Protein AF-A0A0F9AAD3-F1 (afdb_monomer)

Solvent-accessible surface area (backbone atoms only — not comparable to full-atom values): 5596 Å² total; per-residue (Å²): 131,83,74,67,66,70,57,58,72,79,52,59,56,68,69,53,50,62,71,70,73,60,74,68,44,80,54,92,57,29,38,33,18,51,42,88,91,49,99,55,92,57,65,40,20,39,36,24,70,50,71,96,60,43,38,34,36,40,32,76,40,90,92,66,57,51,66,48,43,48,64,58,51,47,30,64,75,72,64,46,56,98,77,69,86,67,86,83,90,130

Organism: NCBI:txid412755

Radius of gyration: 13.6 Å; Cα contacts (8 Å, |Δi|>4): 113; chains: 1; bounding box: 32×37×30 Å

Secondary structure (DSSP, 8-state):
----TTHHHH--HHHHHGGGT--EEEETTEEEE--SSS--SS--EEEE-SSTTTTEEEE--TTT--EEEHHHHHHHHTT--TT--S----

Sequence (90 aa):
MRTNKRLLRYINIKKFISKYSFEWKQSGNDLVMRCPFHRDRKASFALRFKGERKGNFICYSGNCGKTGDFITFISEMEGISRYDGSICTA

InterPro domains:
  IPR002694 Zinc finger, CHC2-type [PF01807] (6-81)
  IPR002694 Zinc finger, CHC2-type [SM00400] (31-90)
  IPR036977 DNA Primase, CHC2-type zinc finger [G3DSA:3.90.580.10] (2-86)

pLDDT: mean 76.41, std 15.05, range [34.44, 90.5]

Nearest PDB structures (foldseek):
  1d0q-assembly1_B  TM=8.305E-01  e=2.783E-04  Geobacillus stearothermophilus
  2au3-assembly1_A  TM=8.099E-01  e=6.768E-04  Aquifex aeolicus
  6fhm-assembly1_B  TM=4.300E-01  e=3.633E-01  Escherichia coli K-12

Foldseek 3Di:
DPPPCVVLVVDQVVVVVVVVVWDWDDDPQWIFTDDPVDDDPDRQKIAGCDDPLHQWIAGPDPVDRDTDGVVVVVCVVVVPDPPPPDDDDD

Structure (mmCIF, N/CA/C/O backbone):
data_AF-A0A0F9AAD3-F1
#
_entry.id   AF-A0A0F9AAD3-F1
#
loop_
_atom_site.group_PDB
_atom_site.id
_atom_site.type_symbol
_atom_site.label_atom_id
_atom_site.label_alt_id
_atom_site.label_comp_id
_atom_site.label_asym_id
_atom_site.label_entity_id
_atom_site.label_seq_id
_atom_site.pdbx_PDB_ins_code
_atom_site.Cartn_x
_atom_site.Cartn_y
_atom_site.Cartn_z
_atom_site.occupancy
_atom_site.B_iso_or_equiv
_atom_site.auth_seq_id
_atom_site.auth_comp_id
_atom_site.auth_asym_id
_atom_site.auth_atom_id
_atom_site.pdbx_PDB_model_num
ATOM 1 N N . MET A 1 1 ? -9.347 3.801 -20.175 1.00 38.25 1 MET A N 1
ATOM 2 C CA . MET A 1 1 ? -10.324 3.265 -19.199 1.00 38.25 1 MET A CA 1
ATOM 3 C C . MET A 1 1 ? -10.265 4.091 -17.923 1.00 38.25 1 MET A C 1
ATOM 5 O O . MET A 1 1 ? -9.198 4.204 -17.335 1.00 38.25 1 MET A O 1
ATOM 9 N N . ARG A 1 2 ? -11.373 4.726 -17.518 1.00 44.19 2 ARG A N 1
ATOM 10 C CA . ARG A 1 2 ? -11.455 5.448 -16.239 1.00 44.19 2 ARG A CA 1
ATOM 11 C C . ARG A 1 2 ? -11.478 4.411 -15.117 1.00 44.19 2 ARG A C 1
ATOM 13 O O . ARG A 1 2 ? -12.547 3.934 -14.755 1.00 44.19 2 ARG A O 1
ATOM 20 N N . THR A 1 3 ? -10.307 4.027 -14.607 1.00 50.91 3 THR A N 1
ATOM 21 C CA . THR A 1 3 ? -10.181 3.207 -13.396 1.00 50.91 3 THR A CA 1
ATOM 22 C C . THR A 1 3 ? -11.076 3.843 -12.339 1.00 50.91 3 THR A C 1
ATOM 24 O O . THR A 1 3 ? -10.935 5.034 -12.054 1.00 50.91 3 THR A O 1
ATOM 27 N N . ASN A 1 4 ? -12.086 3.110 -11.874 1.00 56.06 4 ASN A N 1
ATOM 28 C CA . ASN A 1 4 ? -13.263 3.684 -11.231 1.00 56.06 4 ASN A CA 1
ATOM 29 C C . ASN A 1 4 ? -12.900 4.198 -9.821 1.00 56.06 4 ASN A C 1
ATOM 31 O O . ASN A 1 4 ? -13.162 3.547 -8.812 1.00 56.06 4 ASN A O 1
ATOM 35 N N . LYS A 1 5 ? -12.264 5.381 -9.746 1.00 58.97 5 LYS A N 1
ATOM 36 C CA . LYS A 1 5 ? -11.784 6.053 -8.519 1.00 58.97 5 LYS A CA 1
ATOM 37 C C . LYS A 1 5 ? -12.873 6.194 -7.449 1.00 58.97 5 LYS A C 1
ATOM 39 O O . LYS A 1 5 ? -12.559 6.359 -6.275 1.00 58.97 5 LYS A O 1
ATOM 44 N N . ARG A 1 6 ? -14.150 6.083 -7.834 1.00 63.47 6 ARG A N 1
ATOM 45 C CA . ARG A 1 6 ? -15.301 6.050 -6.923 1.00 63.47 6 ARG A CA 1
ATOM 46 C C . ARG A 1 6 ? -15.223 4.908 -5.905 1.00 63.47 6 ARG A C 1
ATOM 48 O O . ARG A 1 6 ? -15.585 5.128 -4.756 1.00 63.47 6 ARG A O 1
ATOM 55 N N . LEU A 1 7 ? -14.693 3.738 -6.269 1.00 66.50 7 LEU A N 1
ATOM 56 C CA . LEU A 1 7 ? -14.596 2.591 -5.353 1.00 66.50 7 LEU A CA 1
ATOM 57 C C . LEU A 1 7 ? -13.621 2.852 -4.197 1.00 66.50 7 LEU A C 1
ATOM 59 O O . LEU A 1 7 ? -13.872 2.458 -3.059 1.00 66.50 7 LEU A O 1
ATOM 63 N N . LEU A 1 8 ? -12.559 3.622 -4.450 1.00 67.69 8 LEU A N 1
ATOM 64 C CA . LEU A 1 8 ? -11.581 3.990 -3.425 1.00 67.69 8 LEU A CA 1
ATOM 65 C C . LEU A 1 8 ? -12.180 4.871 -2.322 1.00 67.69 8 LEU A C 1
ATOM 67 O O . LEU A 1 8 ? -11.612 4.927 -1.233 1.00 67.69 8 LEU A O 1
ATOM 71 N N . ARG A 1 9 ? -13.330 5.533 -2.538 1.00 67.06 9 ARG A N 1
ATOM 72 C CA . ARG A 1 9 ? -14.023 6.260 -1.458 1.00 67.06 9 ARG A CA 1
ATOM 73 C C . ARG A 1 9 ? -14.510 5.315 -0.365 1.00 67.06 9 ARG A C 1
ATOM 75 O O . ARG A 1 9 ? -14.254 5.595 0.802 1.00 67.06 9 ARG A O 1
ATOM 82 N N . TYR A 1 10 ? -15.125 4.199 -0.746 1.00 69.94 10 TYR A N 1
ATOM 83 C CA . TYR A 1 10 ? -15.763 3.256 0.178 1.00 69.94 10 TYR A CA 1
ATOM 84 C C . TY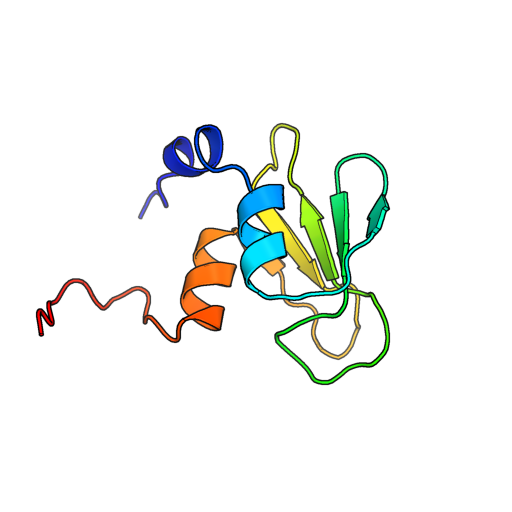R A 1 10 ? -14.789 2.229 0.763 1.00 69.94 10 TYR A C 1
ATOM 86 O O . TYR A 1 10 ? -15.048 1.652 1.816 1.00 69.94 10 TYR A O 1
ATOM 94 N N . ILE A 1 11 ? -13.635 2.027 0.123 1.00 77.12 11 ILE A N 1
ATOM 95 C CA . ILE A 1 11 ? -12.617 1.103 0.621 1.00 77.12 11 ILE A CA 1
ATOM 96 C C . ILE A 1 11 ? -11.855 1.725 1.797 1.00 77.12 11 ILE A C 1
ATOM 98 O O . ILE A 1 11 ? -11.279 2.820 1.711 1.00 77.12 11 ILE A O 1
ATOM 102 N N . ASN A 1 12 ? -11.810 0.984 2.905 1.00 82.75 12 ASN A N 1
ATOM 103 C CA . ASN A 1 12 ? -10.960 1.299 4.044 1.00 82.75 12 ASN A CA 1
ATOM 104 C C . ASN A 1 12 ? -9.567 0.684 3.836 1.00 82.75 12 ASN A C 1
ATOM 106 O O . ASN A 1 12 ? -9.324 -0.480 4.150 1.00 82.75 12 ASN A O 1
ATOM 110 N N . ILE A 1 13 ? -8.659 1.495 3.290 1.00 82.94 13 ILE A N 1
ATOM 111 C CA . ILE A 1 13 ? -7.290 1.097 2.933 1.00 82.94 13 ILE A CA 1
ATOM 112 C C . ILE A 1 13 ? -6.514 0.551 4.142 1.00 82.94 13 ILE A C 1
ATOM 114 O O . ILE A 1 13 ? -5.812 -0.444 4.005 1.00 82.94 13 ILE A O 1
ATOM 118 N N . LYS A 1 14 ? -6.681 1.139 5.336 1.00 84.31 14 LYS A N 1
ATOM 119 C CA . LYS A 1 14 ? -6.025 0.650 6.562 1.00 84.31 14 LYS A CA 1
ATOM 120 C C . LYS A 1 14 ? -6.442 -0.784 6.879 1.00 84.31 14 LYS A C 1
ATOM 122 O O . LYS A 1 14 ? -5.590 -1.647 7.042 1.00 84.31 14 LYS A O 1
ATOM 127 N N . LYS A 1 15 ? -7.757 -1.040 6.891 1.00 85.38 15 LYS A N 1
ATOM 128 C CA . LYS A 1 15 ? -8.315 -2.378 7.142 1.00 85.38 15 LYS A CA 1
ATOM 129 C C . LYS A 1 15 ? -7.827 -3.395 6.110 1.00 85.38 15 LYS A C 1
ATOM 131 O O . LYS A 1 15 ? -7.626 -4.552 6.452 1.00 85.38 15 LYS A O 1
ATOM 136 N N . PHE A 1 16 ? -7.640 -2.965 4.863 1.00 83.75 16 PHE A N 1
ATOM 137 C CA . PHE A 1 16 ? -7.115 -3.820 3.805 1.00 83.75 16 PHE A CA 1
ATOM 138 C C . PHE A 1 16 ? -5.641 -4.168 4.026 1.00 83.75 16 PHE A C 1
ATOM 140 O O . PHE A 1 16 ? -5.316 -5.346 4.042 1.00 83.75 16 PHE A O 1
ATOM 147 N N . ILE A 1 17 ? -4.767 -3.186 4.277 1.00 82.50 17 ILE A N 1
ATOM 148 C CA . ILE A 1 17 ? -3.340 -3.451 4.539 1.00 82.50 17 ILE A CA 1
ATOM 149 C C . ILE A 1 17 ? -3.163 -4.363 5.756 1.00 82.50 17 ILE A C 1
ATOM 151 O O . ILE A 1 17 ? -2.332 -5.265 5.722 1.00 82.50 17 ILE A O 1
ATOM 155 N N . SER A 1 18 ? -3.980 -4.185 6.800 1.00 83.06 18 SER A N 1
ATOM 156 C CA . SER A 1 18 ? -3.973 -5.067 7.971 1.00 83.06 18 SER A CA 1
ATOM 157 C C . SER A 1 18 ? -4.228 -6.544 7.639 1.00 83.06 18 SER A C 1
ATOM 159 O O . SER A 1 18 ? -3.811 -7.391 8.418 1.00 83.06 18 SER A O 1
ATOM 161 N N . LYS A 1 19 ? -4.870 -6.878 6.506 1.00 83.94 19 LYS A N 1
ATOM 162 C CA . LYS A 1 19 ? -5.055 -8.276 6.073 1.00 83.94 19 LYS A CA 1
ATOM 163 C C . LYS A 1 19 ? -3.778 -8.924 5.542 1.00 83.94 19 LYS A C 1
ATOM 165 O O . LYS A 1 19 ? -3.633 -10.131 5.660 1.00 83.94 19 LYS A O 1
ATOM 170 N N . TYR A 1 20 ? -2.873 -8.142 4.960 1.00 78.12 20 TYR A N 1
ATOM 171 C CA . TYR A 1 20 ? -1.650 -8.661 4.341 1.00 78.12 20 TYR A CA 1
ATOM 172 C C . TYR A 1 20 ? -0.489 -8.803 5.337 1.00 78.12 20 TYR A C 1
ATOM 174 O O . TYR A 1 20 ? 0.650 -9.004 4.928 1.00 78.12 20 TYR A O 1
ATOM 182 N N . SER A 1 21 ? -0.757 -8.675 6.643 1.00 74.00 21 SER A N 1
ATOM 183 C CA . SER A 1 21 ? 0.237 -8.817 7.720 1.00 74.00 21 SER A CA 1
ATOM 184 C C . SER A 1 21 ? 1.493 -7.952 7.542 1.00 74.00 21 SER A C 1
ATOM 186 O O . SER A 1 21 ? 2.571 -8.294 8.026 1.00 74.00 21 SER A O 1
ATOM 188 N N . PHE A 1 22 ? 1.373 -6.813 6.851 1.00 81.06 22 PHE A N 1
ATOM 189 C CA . PHE A 1 22 ? 2.491 -5.896 6.663 1.00 81.06 22 PHE A CA 1
ATOM 190 C C . PHE A 1 22 ? 2.710 -5.035 7.902 1.00 81.06 22 PHE A C 1
ATOM 192 O O . PHE A 1 22 ? 1.774 -4.448 8.444 1.00 81.06 22 PHE A O 1
ATOM 199 N N . GLU A 1 23 ? 3.971 -4.888 8.303 1.00 83.69 23 GLU A N 1
ATOM 200 C CA . GLU A 1 23 ? 4.364 -3.860 9.260 1.00 83.69 23 GLU A CA 1
ATOM 201 C C . GLU A 1 23 ? 4.270 -2.486 8.583 1.00 83.69 23 GLU A C 1
ATOM 203 O O . GLU A 1 23 ? 5.029 -2.174 7.658 1.00 83.69 23 GLU A O 1
ATOM 208 N N . TRP A 1 24 ? 3.337 -1.655 9.043 1.00 88.06 24 TRP A N 1
ATOM 209 C CA . TRP A 1 24 ? 3.148 -0.295 8.548 1.00 88.06 24 TRP A CA 1
ATOM 210 C C . TRP A 1 24 ? 3.159 0.719 9.688 1.00 88.06 24 TRP A C 1
ATOM 212 O O . TRP A 1 24 ? 2.745 0.447 10.813 1.00 88.06 24 TRP A O 1
ATOM 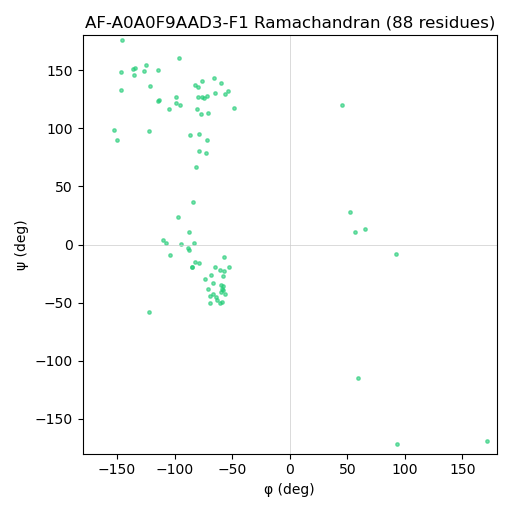222 N N . LYS A 1 25 ? 3.624 1.927 9.375 1.00 88.75 25 LYS A N 1
ATOM 223 C CA . LYS A 1 25 ? 3.589 3.097 10.251 1.00 88.75 25 LYS A CA 1
ATOM 224 C C . LYS A 1 25 ? 2.821 4.207 9.558 1.00 88.75 25 LYS A C 1
ATOM 226 O O . LYS A 1 25 ? 3.011 4.461 8.372 1.00 88.75 25 LYS A O 1
ATOM 231 N N . GLN A 1 26 ? 1.948 4.887 10.288 1.00 89.38 26 GLN A N 1
ATOM 232 C CA . GLN A 1 26 ? 1.278 6.065 9.754 1.00 89.38 26 GLN A CA 1
ATOM 233 C C . GLN A 1 26 ? 2.215 7.276 9.840 1.00 89.38 26 GLN A C 1
ATOM 235 O O . GLN A 1 26 ? 2.717 7.591 10.914 1.00 89.38 26 GLN A O 1
ATOM 240 N N . SER A 1 27 ? 2.407 7.966 8.718 1.00 88.56 27 SER A N 1
ATOM 241 C CA . SER A 1 27 ? 3.132 9.232 8.624 1.00 88.56 27 SER A CA 1
ATOM 242 C C . SER A 1 27 ? 2.199 10.290 8.031 1.00 88.56 27 SER A C 1
ATOM 244 O O . SER A 1 27 ? 1.956 10.335 6.824 1.00 88.56 27 SER A O 1
ATOM 246 N N . GLY A 1 28 ? 1.584 11.101 8.895 1.00 88.12 28 GLY A N 1
ATOM 247 C CA . GLY A 1 28 ? 0.567 12.076 8.491 1.00 88.12 28 GLY A CA 1
ATOM 248 C C . GLY A 1 28 ? -0.641 11.421 7.805 1.00 88.12 28 GLY A C 1
ATOM 249 O O . GLY A 1 28 ? -1.390 10.662 8.431 1.00 88.12 28 GLY A O 1
ATOM 250 N N . ASN A 1 29 ? -0.827 11.726 6.517 1.00 87.69 29 ASN A N 1
ATOM 251 C CA . ASN A 1 29 ? -1.901 11.190 5.666 1.00 87.69 29 ASN A CA 1
ATOM 252 C C . ASN A 1 29 ? -1.488 9.953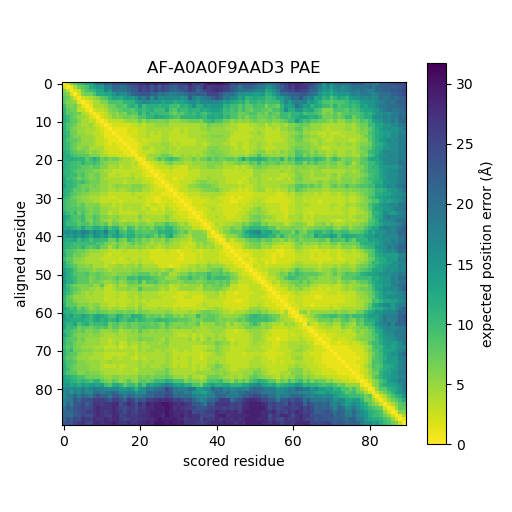 4.847 1.00 87.69 29 ASN A C 1
ATOM 254 O O . ASN A 1 29 ? -2.316 9.394 4.118 1.00 87.69 29 ASN A O 1
ATOM 258 N N . ASP A 1 30 ? -0.240 9.515 5.002 1.00 89.75 30 ASP A N 1
ATOM 259 C CA . ASP A 1 30 ? 0.348 8.411 4.260 1.00 89.75 30 ASP A CA 1
ATOM 260 C C . ASP A 1 30 ? 0.665 7.246 5.215 1.00 89.75 30 ASP A C 1
ATOM 262 O O . ASP A 1 30 ? 0.901 7.417 6.413 1.00 89.75 30 ASP A O 1
ATOM 266 N N . LEU A 1 31 ? 0.621 6.027 4.691 1.00 89.94 31 LEU A N 1
ATOM 267 C CA . LEU A 1 31 ? 1.024 4.800 5.369 1.00 89.94 31 LEU A CA 1
ATOM 268 C C . LEU A 1 31 ? 2.360 4.379 4.787 1.00 89.94 31 LEU A C 1
ATOM 270 O O . LEU A 1 31 ? 2.447 4.086 3.597 1.00 89.94 31 LEU A O 1
ATOM 274 N N . VAL A 1 32 ? 3.387 4.368 5.624 1.00 90.31 32 VAL A N 1
ATOM 275 C CA . VAL A 1 32 ? 4.737 3.975 5.246 1.00 90.31 32 VAL A CA 1
ATOM 276 C C . VAL A 1 32 ? 4.970 2.532 5.671 1.00 90.31 32 VAL A C 1
ATOM 278 O O . VAL A 1 32 ? 4.770 2.180 6.832 1.00 90.31 32 VAL A O 1
ATOM 281 N N . MET A 1 33 ? 5.394 1.691 4.738 1.00 89.94 33 MET A N 1
ATOM 282 C CA . MET A 1 33 ? 5.681 0.278 4.973 1.00 89.94 33 MET A CA 1
ATOM 283 C C . MET A 1 33 ? 6.851 -0.206 4.119 1.00 89.94 33 MET A C 1
ATOM 285 O O . MET A 1 33 ? 7.415 0.540 3.311 1.00 89.94 33 MET A O 1
ATOM 289 N N . ARG A 1 34 ? 7.248 -1.465 4.319 1.00 88.75 34 ARG A N 1
ATOM 290 C CA . ARG A 1 34 ? 8.166 -2.141 3.395 1.00 88.75 34 ARG A CA 1
ATOM 291 C C . ARG A 1 34 ? 7.472 -2.324 2.049 1.00 88.75 34 ARG A C 1
ATOM 293 O O . ARG A 1 34 ? 6.266 -2.545 1.988 1.00 88.75 34 ARG A O 1
ATOM 300 N N . CYS A 1 35 ? 8.232 -2.190 0.969 1.00 86.31 35 CYS A N 1
ATOM 301 C CA . CYS A 1 35 ? 7.681 -2.389 -0.362 1.00 86.31 35 CYS A CA 1
ATOM 302 C C . CYS A 1 35 ? 7.421 -3.885 -0.585 1.00 86.31 35 CYS A C 1
ATOM 304 O O . CYS A 1 35 ? 8.345 -4.671 -0.396 1.00 86.31 35 CYS A O 1
ATOM 306 N N . PRO A 1 36 ? 6.212 -4.295 -0.999 1.00 81.56 36 PRO A N 1
ATOM 307 C CA . PRO A 1 36 ? 5.958 -5.694 -1.335 1.00 81.56 36 PRO A CA 1
ATOM 308 C C . PRO A 1 36 ? 6.473 -6.069 -2.731 1.00 81.56 36 PRO A C 1
ATOM 310 O O . PRO A 1 36 ? 6.629 -7.247 -3.032 1.00 81.56 36 PRO A O 1
ATOM 313 N N . PHE A 1 37 ? 6.767 -5.081 -3.582 1.00 81.75 37 PHE A N 1
ATOM 314 C CA . PHE A 1 37 ? 7.179 -5.304 -4.972 1.00 81.75 37 PHE A CA 1
ATOM 315 C C . PHE A 1 37 ? 8.658 -5.636 -5.142 1.00 81.75 37 PHE A C 1
ATOM 317 O O . PHE A 1 37 ? 9.069 -6.089 -6.207 1.00 81.75 37 PHE A O 1
ATOM 324 N N . HIS A 1 38 ? 9.474 -5.396 -4.119 1.00 80.56 38 HIS A N 1
ATOM 325 C CA . HIS A 1 38 ? 10.886 -5.741 -4.136 1.00 80.56 38 HIS A CA 1
ATOM 326 C C . HIS A 1 38 ? 11.339 -6.134 -2.735 1.00 80.56 38 HIS A C 1
ATOM 328 O O . HIS A 1 38 ? 10.827 -5.640 -1.733 1.00 80.56 38 HIS A O 1
ATOM 334 N N . ARG A 1 39 ? 12.312 -7.041 -2.649 1.00 71.19 39 ARG A N 1
ATOM 335 C CA . ARG A 1 39 ? 12.826 -7.517 -1.362 1.00 71.19 39 ARG A CA 1
ATOM 336 C C . ARG A 1 39 ? 13.783 -6.488 -0.772 1.00 71.19 39 ARG A C 1
ATOM 338 O O . ARG A 1 39 ? 14.970 -6.490 -1.081 1.00 71.19 39 ARG A O 1
ATOM 345 N N . ASP A 1 40 ? 13.260 -5.624 0.089 1.00 76.12 40 ASP A N 1
ATOM 346 C CA . ASP A 1 40 ? 14.036 -4.625 0.822 1.00 76.12 40 ASP A CA 1
ATOM 347 C C . ASP A 1 40 ? 13.622 -4.590 2.292 1.00 76.12 40 ASP A C 1
ATOM 349 O O . ASP A 1 40 ? 12.470 -4.827 2.659 1.00 76.12 40 ASP A O 1
ATOM 353 N N . ARG A 1 41 ? 14.598 -4.316 3.156 1.00 73.38 41 ARG A N 1
ATOM 354 C CA . ARG A 1 41 ? 14.387 -4.229 4.605 1.00 73.38 41 ARG A CA 1
ATOM 355 C C . ARG A 1 41 ? 13.903 -2.837 5.014 1.00 73.38 41 ARG A C 1
ATOM 357 O O . ARG A 1 41 ? 13.344 -2.690 6.103 1.00 73.38 41 ARG A O 1
ATOM 364 N N . LYS A 1 42 ? 14.102 -1.824 4.160 1.00 81.50 42 LYS A N 1
ATOM 365 C CA . LYS A 1 42 ? 13.721 -0.433 4.431 1.00 81.50 42 LYS A CA 1
ATOM 366 C C . LYS A 1 42 ? 12.239 -0.177 4.143 1.00 81.50 42 LYS A C 1
ATOM 368 O O . LYS A 1 42 ? 11.681 -0.608 3.135 1.00 81.50 42 LYS A O 1
ATOM 373 N N . ALA A 1 43 ? 11.599 0.569 5.042 1.00 82.75 43 ALA A N 1
ATOM 374 C CA . ALA A 1 43 ? 10.231 1.043 4.864 1.00 82.75 43 ALA A CA 1
ATOM 375 C C . ALA A 1 43 ? 10.217 2.257 3.917 1.00 82.75 43 ALA A C 1
ATOM 377 O O . ALA A 1 43 ? 10.219 3.403 4.357 1.00 82.75 43 ALA A O 1
ATOM 378 N N . SER A 1 44 ? 10.279 1.994 2.611 1.00 85.44 44 SER A N 1
ATOM 379 C CA . SER A 1 44 ? 10.351 3.024 1.562 1.00 85.44 44 SER A CA 1
ATO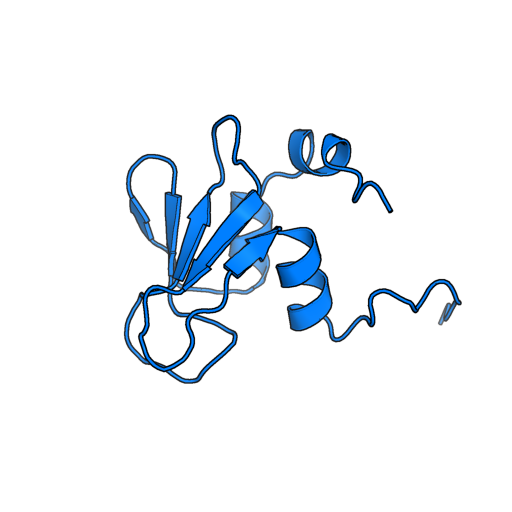M 380 C C . SER A 1 44 ? 9.076 3.135 0.724 1.00 85.44 44 SER A C 1
ATOM 382 O O . SER A 1 44 ? 9.046 3.892 -0.243 1.00 85.44 44 SER A O 1
ATOM 384 N N . PHE A 1 45 ? 8.028 2.385 1.060 1.00 90.44 45 PHE A N 1
ATOM 385 C CA . PHE A 1 45 ? 6.752 2.411 0.354 1.00 90.44 45 PHE A CA 1
ATOM 386 C C . PHE A 1 45 ? 5.754 3.297 1.088 1.00 90.44 45 PHE A C 1
ATOM 388 O O . PHE A 1 45 ? 5.454 3.030 2.246 1.00 90.44 45 PHE A O 1
ATOM 395 N N . ALA A 1 46 ? 5.223 4.320 0.424 1.00 90.50 46 ALA A N 1
ATOM 396 C CA . ALA A 1 46 ? 4.205 5.209 0.966 1.00 90.50 46 ALA A CA 1
ATOM 397 C C . ALA A 1 46 ? 2.884 5.048 0.206 1.00 90.50 46 ALA A C 1
ATOM 399 O O . ALA A 1 46 ? 2.824 5.237 -1.010 1.00 90.50 46 ALA A O 1
ATOM 400 N N . LEU A 1 47 ? 1.811 4.741 0.934 1.00 90.12 47 LEU A N 1
ATOM 401 C CA . LEU A 1 47 ? 0.449 4.648 0.418 1.00 90.12 47 LEU A CA 1
ATOM 402 C C . LEU A 1 47 ? -0.434 5.732 1.027 1.00 90.12 47 LEU A C 1
ATOM 404 O O . LEU A 1 47 ? -0.630 5.791 2.240 1.00 90.12 47 LEU A O 1
ATOM 408 N N . ARG A 1 48 ? -1.055 6.548 0.182 1.00 89.88 48 ARG A N 1
ATOM 409 C CA . ARG A 1 48 ? -1.963 7.606 0.622 1.00 89.88 48 ARG A CA 1
ATOM 410 C C . ARG A 1 48 ? -3.328 7.025 0.937 1.00 89.88 48 ARG A C 1
ATOM 412 O O . ARG A 1 48 ? -4.019 6.535 0.045 1.00 89.88 48 ARG A O 1
ATOM 419 N N . PHE A 1 49 ? -3.768 7.105 2.188 1.00 86.56 49 PHE A N 1
ATOM 420 C CA . PHE A 1 49 ? -5.080 6.574 2.589 1.00 86.56 49 PHE A CA 1
ATOM 421 C C . PHE A 1 49 ? -6.143 7.663 2.797 1.00 86.56 49 PHE A C 1
ATOM 423 O O . PHE A 1 49 ? -7.325 7.342 2.951 1.00 86.56 49 PHE A O 1
ATOM 430 N N . LYS A 1 50 ? -5.741 8.941 2.787 1.00 82.69 50 LYS A N 1
ATOM 431 C CA . LYS A 1 50 ? -6.598 10.106 3.046 1.00 82.69 50 LYS A CA 1
ATOM 432 C C . LYS A 1 50 ? -6.316 11.232 2.036 1.00 82.69 50 LYS A C 1
ATOM 434 O O . LYS A 1 50 ? -5.200 11.356 1.542 1.00 82.69 50 LYS A O 1
ATOM 439 N N . GLY A 1 51 ? -7.326 12.056 1.746 1.00 81.19 51 GLY A N 1
ATOM 440 C CA . GLY A 1 51 ? -7.226 13.219 0.850 1.00 81.19 51 GLY A CA 1
ATOM 441 C C . GLY A 1 51 ? -7.609 12.938 -0.608 1.00 81.19 51 GLY A C 1
ATOM 442 O O . GLY A 1 51 ? -8.117 11.869 -0.940 1.00 81.19 51 GLY 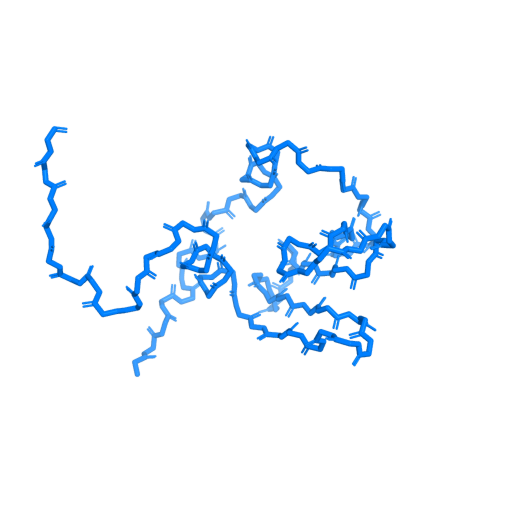A O 1
ATOM 443 N N . GLU A 1 52 ? -7.367 13.909 -1.490 1.00 77.06 52 GLU A N 1
ATOM 444 C CA . GLU A 1 52 ? -7.755 13.848 -2.913 1.00 77.06 52 GLU A CA 1
ATOM 445 C C . GLU A 1 52 ? -6.974 12.800 -3.715 1.00 77.06 52 GLU A C 1
ATOM 447 O O . GLU A 1 52 ? -7.468 12.253 -4.698 1.00 77.06 52 GLU A O 1
ATOM 452 N N . ARG A 1 53 ? -5.758 12.481 -3.260 1.00 78.38 53 ARG A N 1
ATOM 453 C CA . ARG A 1 53 ? -4.887 11.442 -3.832 1.00 78.38 53 ARG A CA 1
ATOM 454 C C . ARG A 1 53 ? -5.002 10.111 -3.079 1.00 78.38 53 ARG A C 1
ATOM 456 O O . ARG A 1 53 ? -4.057 9.327 -3.073 1.00 78.38 53 ARG A O 1
ATOM 463 N N . LYS A 1 54 ? -6.130 9.873 -2.393 1.00 84.12 54 LYS A N 1
ATOM 464 C CA . LYS A 1 54 ? -6.402 8.608 -1.700 1.00 84.12 54 LYS A CA 1
ATOM 465 C C . LYS A 1 54 ? -6.303 7.444 -2.686 1.00 84.12 54 LYS A C 1
ATOM 467 O O . LYS A 1 54 ? -6.964 7.431 -3.720 1.00 84.12 54 LYS A O 1
ATOM 472 N N . GLY A 1 55 ? -5.532 6.442 -2.292 1.00 83.44 55 GLY A N 1
ATOM 473 C CA . GLY A 1 55 ? -5.240 5.254 -3.070 1.00 83.44 55 GLY A CA 1
ATOM 474 C C . GLY A 1 55 ? -3.973 5.372 -3.908 1.00 83.44 55 GLY A C 1
ATOM 475 O O . GLY A 1 55 ? -3.537 4.363 -4.432 1.00 83.44 55 GLY A O 1
ATOM 476 N N . ASN A 1 56 ? -3.325 6.527 -4.017 1.00 88.75 56 ASN A N 1
ATOM 477 C CA . ASN A 1 56 ? -2.050 6.594 -4.723 1.00 88.75 56 ASN A CA 1
ATOM 478 C C . ASN A 1 56 ? -0.929 6.018 -3.853 1.00 88.75 56 ASN A C 1
ATOM 480 O O . ASN A 1 56 ? -0.877 6.285 -2.650 1.00 88.75 56 ASN A O 1
ATOM 484 N N . PHE A 1 57 ? -0.011 5.279 -4.466 1.00 90.38 57 PHE A N 1
ATOM 485 C CA . PHE A 1 57 ? 1.190 4.776 -3.816 1.00 90.38 57 PHE A CA 1
ATOM 486 C C . PHE A 1 57 ? 2.456 5.182 -4.562 1.00 90.38 57 PHE A C 1
ATOM 488 O O . PHE A 1 57 ? 2.446 5.407 -5.775 1.00 90.38 57 PHE A O 1
ATOM 495 N N . ILE A 1 58 ? 3.551 5.245 -3.815 1.00 89.88 58 ILE A N 1
ATOM 496 C CA . ILE A 1 58 ? 4.891 5.505 -4.325 1.00 89.88 58 ILE A CA 1
ATOM 497 C C . ILE A 1 58 ? 5.916 4.737 -3.497 1.00 89.88 58 ILE A C 1
ATOM 499 O O . ILE A 1 58 ? 5.893 4.762 -2.268 1.00 89.88 58 ILE A O 1
ATOM 503 N N . CYS A 1 59 ? 6.838 4.062 -4.173 1.00 90.50 59 CYS A N 1
ATOM 504 C CA . CYS A 1 59 ? 8.060 3.567 -3.568 1.00 90.50 59 CYS A CA 1
ATOM 505 C C . CYS A 1 59 ? 9.186 4.580 -3.793 1.00 90.50 59 CYS A C 1
ATOM 507 O O . CYS A 1 59 ? 9.553 4.859 -4.930 1.00 90.50 59 CYS A O 1
ATOM 509 N N . TYR A 1 60 ? 9.761 5.094 -2.709 1.00 87.25 60 TYR A N 1
ATOM 510 C CA . TYR A 1 60 ? 10.892 6.027 -2.736 1.00 87.25 60 TYR A CA 1
ATOM 511 C C . TYR A 1 60 ? 12.255 5.334 -2.881 1.00 87.25 60 TYR A C 1
ATOM 513 O O . TYR A 1 60 ? 13.289 5.996 -2.856 1.00 87.25 60 TYR A O 1
ATOM 521 N N . SER A 1 61 ? 12.288 4.004 -2.997 1.00 83.00 61 SER A N 1
ATOM 522 C CA . SER A 1 61 ? 13.543 3.279 -3.209 1.00 83.00 61 SER A CA 1
ATOM 523 C C . SER A 1 61 ? 14.012 3.461 -4.653 1.00 83.00 61 SER A C 1
ATOM 525 O O . SER A 1 61 ? 13.258 3.162 -5.581 1.00 83.00 61 SER A O 1
ATOM 527 N N . GLY A 1 62 ? 15.256 3.912 -4.846 1.00 77.44 62 GLY A N 1
ATOM 528 C CA . GLY A 1 62 ? 15.847 4.151 -6.172 1.00 77.44 62 GLY A CA 1
ATOM 529 C C . GLY A 1 62 ? 15.936 2.900 -7.055 1.00 77.44 62 GLY A C 1
ATOM 530 O O . GLY A 1 62 ? 15.931 3.017 -8.273 1.00 77.44 62 GLY A O 1
ATOM 531 N N . ASN A 1 63 ? 15.918 1.707 -6.452 1.00 76.94 63 ASN A N 1
ATOM 532 C CA . ASN A 1 63 ? 15.926 0.431 -7.176 1.00 76.94 63 ASN A CA 1
ATOM 533 C C . ASN A 1 63 ? 14.521 -0.068 -7.560 1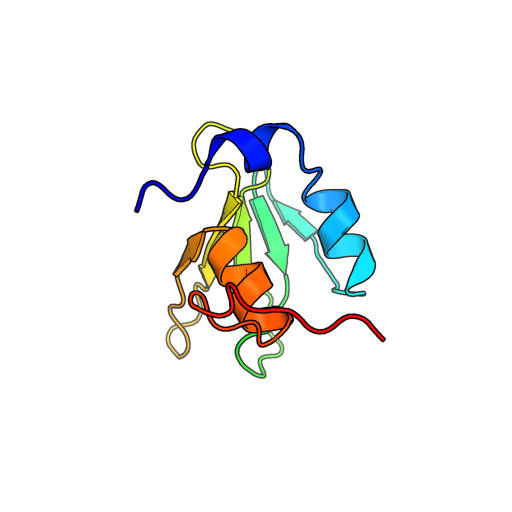.00 76.94 63 ASN A C 1
ATOM 535 O O . ASN A 1 63 ? 14.403 -1.103 -8.209 1.00 76.94 63 ASN A O 1
ATOM 539 N N . CYS A 1 64 ? 13.456 0.614 -7.129 1.00 82.56 64 CYS A N 1
ATOM 540 C CA . CYS A 1 64 ? 12.077 0.213 -7.407 1.00 82.56 64 CYS A CA 1
ATOM 541 C C . CYS A 1 64 ? 11.312 1.313 -8.139 1.00 82.56 64 CYS A C 1
ATOM 543 O O . CYS A 1 64 ? 10.772 1.068 -9.213 1.00 82.56 64 CYS A O 1
ATOM 545 N N . GLY A 1 65 ? 11.224 2.511 -7.550 1.00 82.62 65 GLY A N 1
ATOM 546 C CA . GLY A 1 65 ? 10.533 3.660 -8.142 1.00 82.62 65 GLY A CA 1
ATOM 547 C C . GLY A 1 65 ? 9.061 3.427 -8.510 1.00 82.62 65 GLY A C 1
ATOM 548 O O . GLY A 1 65 ? 8.476 4.257 -9.204 1.00 82.62 65 GLY A O 1
ATOM 549 N N . LYS A 1 66 ? 8.440 2.312 -8.089 1.00 86.31 66 LYS A N 1
ATOM 550 C CA . LYS A 1 66 ? 7.070 1.979 -8.488 1.00 86.31 66 LYS A CA 1
ATOM 551 C C . LYS A 1 66 ? 6.089 3.005 -7.946 1.00 86.31 66 LYS A C 1
ATOM 553 O O . LYS A 1 66 ? 6.064 3.294 -6.749 1.00 86.31 66 LYS A O 1
ATOM 558 N N . THR A 1 67 ? 5.230 3.498 -8.827 1.00 89.19 67 THR A N 1
ATOM 559 C CA . THR A 1 67 ? 4.143 4.411 -8.482 1.00 89.19 67 THR A CA 1
ATOM 560 C C . THR A 1 67 ? 2.861 3.956 -9.161 1.00 89.19 67 THR A C 1
ATOM 562 O O . THR A 1 67 ? 2.895 3.313 -10.210 1.00 89.19 67 THR A O 1
ATOM 565 N N . GLY A 1 68 ? 1.717 4.261 -8.559 1.00 87.56 68 GLY A N 1
ATOM 566 C CA . GLY A 1 68 ? 0.434 3.891 -9.141 1.00 87.56 68 GLY A CA 1
ATOM 567 C C . GLY A 1 68 ? -0.742 4.141 -8.215 1.00 87.56 68 GLY A C 1
ATOM 568 O O . GLY A 1 68 ? -0.617 4.782 -7.173 1.00 87.56 68 GLY A O 1
ATOM 569 N N . ASP A 1 69 ? -1.899 3.621 -8.609 1.00 86.75 69 ASP A N 1
ATOM 570 C CA . ASP A 1 69 ? -3.111 3.619 -7.795 1.00 86.75 69 ASP A CA 1
ATOM 571 C C . ASP A 1 69 ? -3.262 2.294 -7.039 1.00 86.75 69 ASP A C 1
ATOM 573 O O . ASP A 1 69 ? -2.764 1.250 -7.454 1.00 86.75 69 A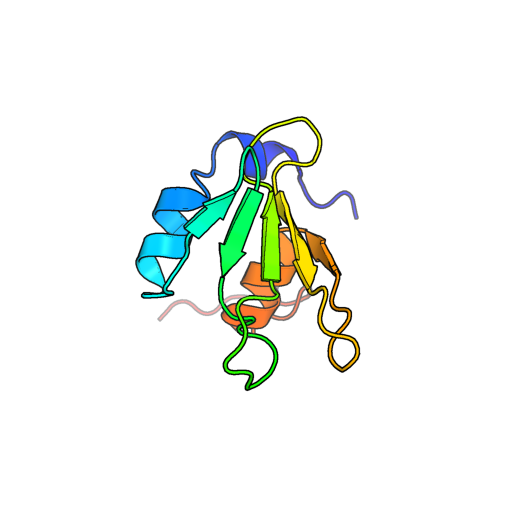SP A O 1
ATOM 577 N N . PHE A 1 70 ? -4.065 2.302 -5.984 1.00 84.06 70 PHE A N 1
ATOM 578 C CA . PHE A 1 70 ? -4.336 1.164 -5.110 1.00 84.06 70 PHE A CA 1
ATOM 579 C C . PHE A 1 70 ? -4.900 -0.038 -5.871 1.00 84.06 70 PHE A C 1
ATOM 581 O O . PHE A 1 70 ? -4.687 -1.176 -5.484 1.00 84.06 70 PHE A O 1
ATOM 588 N N . ILE A 1 71 ? -5.575 0.206 -6.994 1.00 80.75 71 ILE A N 1
ATOM 589 C CA . ILE A 1 71 ? -6.055 -0.854 -7.885 1.00 80.75 71 ILE A CA 1
ATOM 590 C C . ILE A 1 71 ? -4.880 -1.549 -8.577 1.00 80.75 71 ILE A C 1
ATOM 592 O O . ILE A 1 71 ? -4.843 -2.769 -8.597 1.00 80.75 71 ILE A O 1
ATOM 596 N N . THR A 1 72 ? -3.892 -0.797 -9.081 1.00 83.31 72 THR A N 1
ATOM 597 C CA . THR A 1 72 ? -2.655 -1.387 -9.622 1.00 83.31 72 THR A CA 1
ATOM 598 C C . THR A 1 72 ? -1.932 -2.188 -8.542 1.00 83.31 72 THR A C 1
ATOM 600 O O . THR A 1 72 ? -1.456 -3.280 -8.821 1.00 83.31 72 THR A O 1
ATOM 603 N N . PHE A 1 73 ? -1.895 -1.671 -7.309 1.00 84.50 73 PHE A N 1
ATOM 604 C CA . PHE A 1 73 ? -1.300 -2.379 -6.177 1.00 84.50 73 PHE A CA 1
ATOM 605 C C . PHE A 1 73 ? -1.974 -3.731 -5.934 1.00 84.50 73 PHE A C 1
ATOM 607 O O . PHE A 1 73 ? -1.284 -4.737 -5.837 1.00 84.50 73 PHE A O 1
ATOM 614 N N . ILE A 1 74 ? -3.310 -3.762 -5.878 1.00 81.94 74 ILE A N 1
ATOM 615 C CA . ILE A 1 74 ? -4.073 -5.002 -5.682 1.00 81.94 74 ILE A CA 1
ATOM 616 C C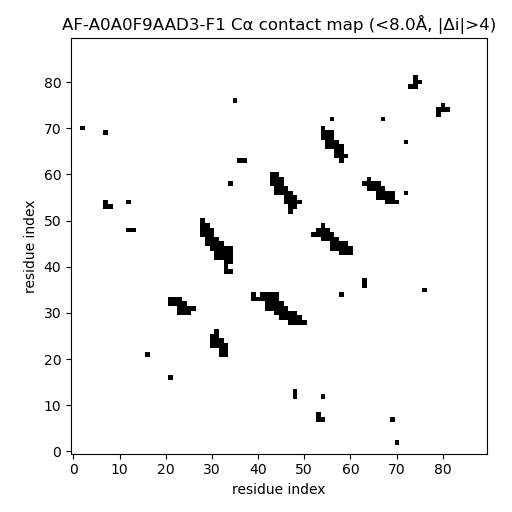 . ILE A 1 74 ? -3.859 -5.961 -6.850 1.00 81.94 74 ILE A C 1
ATOM 618 O O . ILE A 1 74 ? -3.573 -7.127 -6.618 1.00 81.94 74 ILE A O 1
ATOM 622 N N . SER A 1 75 ? -3.966 -5.478 -8.089 1.00 80.81 75 SER A N 1
ATOM 623 C CA . SER A 1 75 ? -3.750 -6.308 -9.277 1.00 80.81 75 SER A CA 1
ATOM 624 C C . SER A 1 75 ? -2.372 -6.971 -9.268 1.00 80.81 75 SER A C 1
ATOM 626 O O . SER A 1 75 ? -2.267 -8.151 -9.570 1.00 80.81 75 SER A O 1
ATOM 628 N N . GLU A 1 76 ? -1.320 -6.245 -8.881 1.00 82.12 76 GLU A N 1
ATOM 629 C CA . GLU A 1 76 ? 0.023 -6.823 -8.772 1.00 82.12 76 GLU A CA 1
ATOM 630 C C . GLU A 1 76 ? 0.166 -7.785 -7.583 1.00 82.12 76 GLU A C 1
ATOM 632 O O . GLU A 1 76 ? 0.824 -8.810 -7.719 1.00 82.12 76 GLU A O 1
ATOM 637 N N . MET A 1 77 ? -0.447 -7.477 -6.436 1.00 79.06 77 MET A N 1
ATOM 638 C CA . MET 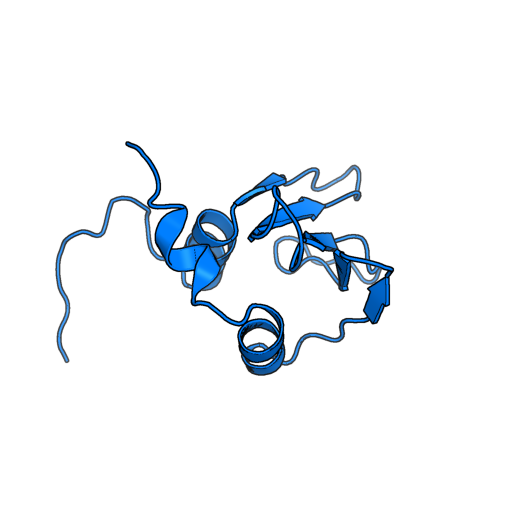A 1 77 ? -0.404 -8.322 -5.234 1.00 79.06 77 MET A CA 1
ATOM 639 C C . MET A 1 77 ? -1.126 -9.660 -5.420 1.00 79.06 77 MET A C 1
ATOM 641 O O . MET A 1 77 ? -0.627 -10.691 -4.984 1.00 79.06 77 MET A O 1
ATOM 645 N N . GLU A 1 78 ? -2.292 -9.639 -6.060 1.00 78.44 78 GLU A N 1
ATOM 646 C CA . GLU A 1 78 ? -3.124 -10.822 -6.310 1.00 78.44 78 GLU A CA 1
ATOM 647 C C . GLU A 1 78 ? -2.748 -11.528 -7.628 1.00 78.44 78 GLU A C 1
ATOM 649 O O . GLU A 1 78 ? -3.338 -12.544 -7.979 1.00 78.44 78 GLU A O 1
ATOM 654 N N . GLY A 1 79 ? -1.799 -10.981 -8.400 1.00 70.56 79 GLY A N 1
ATOM 655 C CA . GLY A 1 79 ? -1.431 -11.506 -9.720 1.00 70.56 79 GLY A CA 1
ATOM 656 C C . GLY A 1 79 ? -2.546 -11.411 -10.769 1.00 70.56 79 GLY A C 1
ATOM 657 O O . GLY A 1 79 ? -2.448 -12.024 -11.830 1.00 70.56 79 GLY A O 1
ATOM 658 N N . ILE A 1 80 ? -3.605 -10.643 -10.498 1.00 67.00 80 ILE A N 1
ATOM 659 C CA . ILE A 1 80 ? -4.746 -10.490 -11.399 1.00 67.00 80 ILE A CA 1
ATOM 660 C C . ILE A 1 80 ? -4.324 -9.550 -12.524 1.00 67.00 80 ILE A C 1
ATOM 662 O O . ILE A 1 80 ? -4.095 -8.351 -12.313 1.00 67.00 80 ILE A O 1
ATOM 666 N N . SER A 1 81 ? -4.227 -10.083 -13.742 1.00 52.38 81 SER A N 1
ATOM 667 C CA . SER A 1 81 ? -3.982 -9.252 -14.913 1.00 52.38 81 SER A CA 1
ATOM 668 C C . SER A 1 81 ? -5.127 -8.240 -15.053 1.00 52.38 81 SER A C 1
ATOM 670 O O . SER A 1 81 ? -6.298 -8.562 -14.856 1.00 52.38 81 SER A O 1
ATOM 672 N N . ARG A 1 82 ? -4.820 -6.985 -15.409 1.00 50.81 82 ARG A N 1
ATOM 673 C CA . ARG A 1 82 ? -5.837 -5.926 -15.612 1.00 50.81 82 ARG A CA 1
ATOM 674 C C . ARG A 1 82 ? -6.900 -6.292 -16.669 1.00 50.81 82 ARG A C 1
ATOM 676 O O . ARG A 1 82 ? -7.880 -5.563 -16.799 1.00 50.81 82 ARG A O 1
ATOM 683 N N . TYR A 1 83 ? -6.660 -7.371 -17.417 1.00 48.03 83 TYR A N 1
ATOM 684 C CA . TYR A 1 83 ? -7.456 -7.901 -18.516 1.00 48.03 83 TYR A CA 1
ATOM 685 C C . TYR A 1 83 ? -8.212 -9.185 -18.171 1.00 48.03 83 TYR A C 1
ATOM 687 O O . TYR A 1 83 ? -8.935 -9.681 -19.031 1.00 48.03 83 TYR A O 1
ATOM 695 N N . ASP A 1 84 ? -8.120 -9.692 -16.939 1.00 43.88 84 ASP A N 1
ATOM 696 C CA . ASP A 1 84 ? -8.865 -10.883 -16.535 1.00 43.88 84 ASP A CA 1
ATOM 697 C C . ASP A 1 84 ? -10.309 -10.521 -16.152 1.00 43.88 84 ASP A C 1
ATOM 699 O O . ASP A 1 84 ? -10.745 -10.538 -15.004 1.00 43.88 84 ASP A O 1
ATOM 703 N N . GLY A 1 85 ? -11.044 -10.085 -17.172 1.00 49.91 85 GLY A N 1
ATOM 704 C CA . GLY A 1 85 ? -12.495 -9.995 -17.194 1.00 49.91 85 GLY A CA 1
ATOM 705 C C . GLY A 1 85 ? -13.138 -11.326 -17.580 1.00 49.91 85 GLY A C 1
ATOM 706 O O . GLY A 1 85 ? -14.143 -11.316 -18.285 1.00 49.91 85 GLY A O 1
ATOM 707 N N . SER A 1 86 ? -12.576 -12.459 -17.152 1.00 41.47 86 SER A N 1
ATOM 708 C CA . SER A 1 86 ? -13.118 -13.781 -17.466 1.00 41.47 86 SER A CA 1
ATOM 709 C C . SER A 1 86 ? -12.819 -14.787 -16.353 1.00 41.47 86 SER A C 1
ATOM 711 O O . SER A 1 86 ? -11.820 -15.478 -16.395 1.00 41.47 86 SER A O 1
ATOM 713 N N . ILE A 1 87 ? -13.758 -14.857 -15.400 1.00 48.16 87 ILE A N 1
ATOM 714 C CA . ILE A 1 87 ? -14.288 -16.075 -14.757 1.00 48.16 87 ILE A CA 1
ATOM 715 C C . ILE A 1 87 ? -13.252 -17.124 -14.317 1.00 48.16 87 ILE A C 1
ATOM 717 O O . ILE A 1 87 ? -12.685 -17.813 -15.152 1.00 48.16 87 ILE A O 1
ATOM 721 N N . CYS A 1 88 ? -13.221 -17.428 -13.018 1.00 35.41 88 CYS A N 1
ATOM 722 C CA . CYS A 1 88 ? -13.290 -18.821 -12.561 1.00 35.41 88 CYS A CA 1
ATOM 723 C C . CYS A 1 88 ? -13.906 -18.881 -11.161 1.00 35.41 88 CYS A C 1
ATOM 725 O O . CYS A 1 88 ? -13.262 -18.633 -10.145 1.00 35.41 88 CYS A O 1
ATOM 727 N N . THR A 1 89 ? -15.199 -19.190 -11.148 1.00 40.75 89 THR A N 1
ATOM 728 C CA . THR A 1 89 ? -15.863 -19.926 -10.077 1.00 40.75 89 THR A CA 1
ATOM 729 C C . THR A 1 89 ? -15.113 -21.236 -9.830 1.00 40.75 89 THR A C 1
ATOM 731 O O . THR A 1 89 ? -14.863 -21.969 -10.787 1.00 40.75 89 THR A O 1
ATOM 734 N N . ALA A 1 90 ? -14.815 -21.540 -8.570 1.00 34.44 90 ALA A N 1
ATOM 735 C CA . ALA A 1 90 ? -14.737 -22.897 -8.036 1.00 34.44 90 ALA A CA 1
ATOM 736 C C . ALA A 1 90 ? -15.049 -22.834 -6.538 1.00 34.44 90 ALA A C 1
ATOM 738 O O . ALA A 1 90 ? -14.421 -21.997 -5.850 1.00 34.44 90 ALA A O 1
#

Mean predicted aligned error: 8.64 Å